Protein AF-X1KK77-F1 (afdb_monomer_lite)

InterPro domains:
  IPR058207 PID-CTERM protein-sorting domain [NF046080] (37-60)
  IPR058207 PID-CTERM protein-sorting domain [PF28310] (36-60)

Foldseek 3Di:
DVVVVVVVVVVVVVCVVCVVVVVPPDDPPDPPDDDDPPCPCVVVVVVVVVVVVVVVVVVVVVD

Radius of gyration: 20.99 Å; chains: 1; bounding box: 36×47×50 Å

Structure (mmCIF, N/CA/C/O backbone):
data_AF-X1KK77-F1
#
_entry.id   AF-X1KK77-F1
#
loop_
_atom_site.group_PDB
_atom_site.id
_atom_site.type_symbol
_atom_site.label_atom_id
_atom_site.label_alt_id
_atom_site.label_comp_id
_atom_site.label_asym_id
_atom_site.label_entity_id
_atom_site.label_seq_id
_atom_site.pdbx_PDB_ins_code
_atom_site.Cartn_x
_atom_site.Cartn_y
_atom_site.Cartn_z
_atom_site.occupancy
_atom_site.B_iso_or_equiv
_atom_site.auth_seq_id
_atom_site.auth_comp_id
_atom_site.auth_asym_id
_atom_site.auth_atom_id
_atom_site.pdbx_PDB_model_num
ATOM 1 N N . MET A 1 1 ? 10.501 33.467 5.252 1.00 61.75 1 MET A N 1
ATOM 2 C CA . MET A 1 1 ? 9.588 32.429 5.786 1.00 61.75 1 MET A CA 1
ATOM 3 C C . MET A 1 1 ? 8.748 31.757 4.698 1.00 61.75 1 MET A C 1
ATOM 5 O O . MET A 1 1 ? 8.877 30.556 4.533 1.00 61.75 1 MET A O 1
ATOM 9 N N . LYS A 1 2 ? 7.962 32.498 3.898 1.00 74.25 2 LYS A N 1
ATOM 10 C CA . LYS A 1 2 ? 7.137 31.917 2.812 1.00 74.25 2 LYS A CA 1
ATOM 11 C C . LYS A 1 2 ? 7.953 31.165 1.747 1.00 74.25 2 LYS A C 1
ATOM 13 O O . LYS A 1 2 ? 7.567 30.076 1.357 1.00 74.25 2 LYS A O 1
ATOM 18 N N . SER A 1 3 ? 9.108 31.706 1.350 1.00 77.50 3 SER A N 1
ATOM 19 C CA . SER A 1 3 ? 9.994 31.067 0.360 1.00 77.50 3 SER A CA 1
ATOM 20 C C . SER A 1 3 ? 10.541 29.710 0.833 1.00 77.50 3 SER A C 1
ATOM 22 O O . SER A 1 3 ? 10.513 28.740 0.088 1.00 77.50 3 SER A O 1
ATOM 24 N N . SER A 1 4 ? 10.927 29.592 2.109 1.00 81.25 4 SER A N 1
ATOM 25 C CA . SER A 1 4 ? 11.372 28.318 2.699 1.00 81.25 4 SER A CA 1
ATOM 26 C C . SER A 1 4 ? 10.247 27.283 2.790 1.00 81.25 4 SER A C 1
ATOM 28 O O . SER A 1 4 ? 10.499 26.098 2.612 1.00 81.25 4 SER A O 1
ATOM 30 N N . ILE A 1 5 ? 9.007 27.724 3.034 1.00 91.06 5 ILE A N 1
ATOM 31 C CA . ILE A 1 5 ? 7.829 26.843 3.040 1.00 91.06 5 ILE A CA 1
ATOM 32 C C . ILE A 1 5 ? 7.560 26.329 1.625 1.00 91.06 5 ILE A C 1
ATOM 34 O O . ILE A 1 5 ? 7.441 25.126 1.442 1.00 91.06 5 ILE A O 1
ATOM 38 N N . ILE A 1 6 ? 7.545 27.219 0.628 1.00 92.44 6 ILE A N 1
ATOM 39 C CA . ILE A 1 6 ? 7.336 26.856 -0.781 1.00 92.44 6 ILE A CA 1
ATOM 40 C C . ILE A 1 6 ? 8.414 25.871 -1.249 1.00 92.44 6 ILE A C 1
ATOM 42 O O . ILE A 1 6 ? 8.088 24.845 -1.839 1.00 92.44 6 ILE A O 1
ATOM 46 N N . PHE A 1 7 ? 9.682 26.138 -0.928 1.00 94.38 7 PHE A N 1
ATOM 47 C CA . PHE A 1 7 ? 10.790 25.236 -1.237 1.00 94.38 7 PHE A CA 1
ATOM 48 C C . PHE A 1 7 ? 10.592 23.851 -0.604 1.00 94.38 7 PHE A C 1
ATOM 50 O O . PHE A 1 7 ? 10.677 22.841 -1.296 1.00 94.38 7 PHE A O 1
ATOM 57 N N . ASN A 1 8 ? 10.238 23.798 0.684 1.00 92.69 8 ASN A N 1
ATOM 58 C CA . ASN A 1 8 ? 10.004 22.535 1.381 1.00 92.69 8 ASN A CA 1
ATOM 59 C C . ASN A 1 8 ? 8.811 21.757 0.792 1.00 92.69 8 ASN A C 1
ATOM 61 O O . ASN A 1 8 ? 8.877 20.541 0.639 1.00 92.69 8 ASN A O 1
ATOM 65 N N . THR A 1 9 ? 7.737 22.450 0.401 1.00 92.94 9 THR A N 1
ATOM 66 C CA . THR A 1 9 ? 6.576 21.828 -0.252 1.00 92.94 9 THR A CA 1
ATOM 67 C C . THR A 1 9 ? 6.939 21.241 -1.616 1.00 92.94 9 THR A C 1
ATOM 69 O O . THR A 1 9 ? 6.518 20.127 -1.932 1.00 92.94 9 THR A O 1
ATOM 72 N N . ILE A 1 10 ? 7.753 21.943 -2.409 1.00 95.31 10 ILE A N 1
ATOM 73 C CA . ILE A 1 10 ? 8.234 21.447 -3.705 1.00 95.31 10 ILE A CA 1
ATOM 74 C C . ILE A 1 10 ? 9.126 20.215 -3.508 1.00 95.31 10 ILE A C 1
ATOM 76 O O . ILE A 1 10 ? 8.906 19.200 -4.167 1.00 95.31 10 ILE A O 1
ATOM 80 N N . CYS A 1 11 ? 10.073 20.260 -2.566 1.00 94.44 11 CYS A N 1
ATOM 81 C CA . CYS A 1 11 ? 10.935 19.120 -2.250 1.00 94.44 11 CYS A CA 1
ATOM 82 C C . CYS A 1 11 ? 10.129 17.898 -1.794 1.00 94.44 11 CYS A C 1
ATOM 84 O O . CYS A 1 11 ? 10.356 16.798 -2.290 1.00 94.44 11 CYS A O 1
ATOM 86 N N . LEU A 1 12 ? 9.154 18.085 -0.900 1.00 94.38 12 LEU A N 1
ATOM 87 C CA . LEU A 1 12 ? 8.303 16.997 -0.422 1.00 94.38 12 LEU A CA 1
ATOM 88 C C . LEU A 1 12 ? 7.481 16.374 -1.558 1.00 94.38 12 LEU A C 1
ATOM 90 O O . LEU A 1 12 ? 7.386 15.152 -1.655 1.00 94.38 12 LEU A O 1
ATOM 94 N N . THR A 1 13 ? 6.927 17.206 -2.441 1.00 93.00 13 THR A N 1
ATOM 95 C CA . THR A 1 13 ? 6.144 16.740 -3.595 1.00 93.00 13 THR A CA 1
ATOM 96 C C . THR A 1 13 ? 7.021 15.954 -4.571 1.00 93.00 13 THR A C 1
ATOM 98 O O . THR A 1 13 ? 6.630 14.875 -5.012 1.00 93.00 13 THR A O 1
ATOM 101 N N . ALA A 1 14 ? 8.233 16.438 -4.854 1.00 92.00 14 ALA A N 1
ATOM 102 C CA . ALA A 1 14 ? 9.193 15.735 -5.702 1.00 92.00 14 ALA A CA 1
ATOM 103 C C . ALA A 1 14 ? 9.596 14.375 -5.107 1.00 92.00 14 ALA A C 1
ATOM 105 O O . ALA A 1 14 ? 9.607 13.374 -5.819 1.00 92.00 14 ALA A O 1
ATOM 106 N N . ILE A 1 15 ? 9.849 14.310 -3.795 1.00 91.25 15 ILE A N 1
ATOM 107 C CA . ILE A 1 15 ? 10.162 13.054 -3.097 1.00 91.25 15 ILE A CA 1
ATOM 108 C C . ILE A 1 15 ? 8.997 12.063 -3.208 1.00 91.25 15 ILE A C 1
ATOM 110 O O . ILE A 1 15 ? 9.224 10.898 -3.519 1.00 91.25 15 ILE A O 1
ATOM 114 N N . MET A 1 16 ? 7.755 12.512 -3.011 1.00 88.19 16 MET A N 1
ATOM 115 C CA . MET A 1 16 ? 6.566 11.657 -3.131 1.00 88.19 16 MET A CA 1
ATOM 116 C C . MET A 1 16 ? 6.372 11.107 -4.551 1.00 88.19 16 MET A C 1
ATOM 118 O O . MET A 1 16 ? 5.952 9.963 -4.699 1.00 88.19 16 MET A O 1
ATOM 122 N N . MET A 1 17 ? 6.701 11.884 -5.588 1.00 86.75 17 MET A N 1
ATOM 123 C CA . MET A 1 17 ? 6.605 11.435 -6.984 1.00 86.75 17 MET A CA 1
ATOM 124 C C . MET A 1 17 ? 7.739 10.493 -7.401 1.00 86.75 17 MET A C 1
ATOM 126 O O . MET A 1 17 ? 7.541 9.657 -8.277 1.00 86.75 17 MET A O 1
ATOM 130 N N . LEU A 1 18 ? 8.917 10.616 -6.784 1.00 86.62 18 LEU A N 1
ATOM 131 C CA . LEU A 1 18 ? 10.093 9.795 -7.093 1.00 86.62 18 LEU A CA 1
ATOM 132 C C . LEU A 1 18 ? 10.175 8.520 -6.239 1.00 86.62 18 LEU A C 1
ATOM 134 O O . LEU A 1 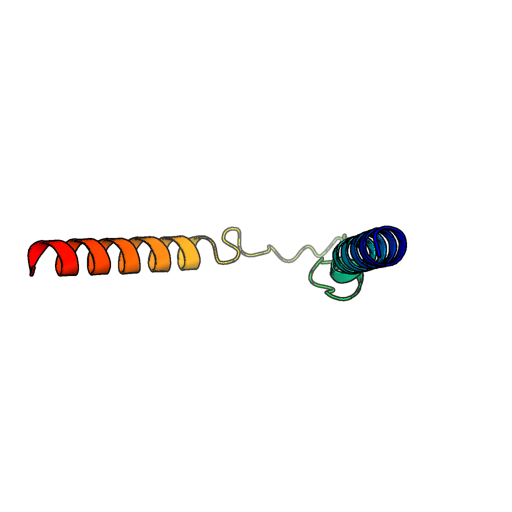18 ? 10.841 7.566 -6.634 1.00 86.62 18 LEU A O 1
ATOM 138 N N . LEU A 1 19 ? 9.480 8.471 -5.097 1.00 83.62 19 LEU A N 1
ATOM 139 C CA . LEU A 1 19 ? 9.434 7.303 -4.210 1.00 83.62 19 LEU A CA 1
ATOM 140 C C . LEU A 1 19 ? 9.045 5.995 -4.931 1.00 83.62 19 LEU A C 1
ATOM 142 O O . LEU A 1 19 ? 9.720 4.988 -4.712 1.00 83.62 19 LEU A O 1
ATOM 146 N N . PRO A 1 20 ? 8.022 5.974 -5.814 1.00 78.75 20 PRO A N 1
ATOM 147 C CA . PRO A 1 20 ? 7.627 4.762 -6.529 1.00 78.75 20 PRO A CA 1
ATOM 148 C C . PRO A 1 20 ? 8.736 4.182 -7.415 1.00 78.75 20 PRO A C 1
ATOM 150 O O . PR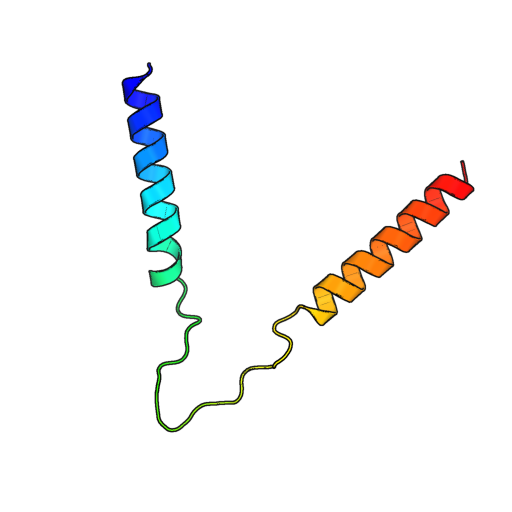O A 1 20 ? 8.774 2.975 -7.607 1.00 78.75 20 PRO A O 1
ATOM 153 N N . ALA A 1 21 ? 9.669 5.007 -7.905 1.00 76.06 21 ALA A N 1
ATOM 154 C CA . ALA A 1 21 ? 10.792 4.536 -8.718 1.00 76.06 21 ALA A CA 1
ATOM 155 C C . ALA A 1 21 ? 11.846 3.760 -7.902 1.00 76.06 21 ALA A C 1
ATOM 157 O O . ALA A 1 21 ? 12.630 3.008 -8.469 1.00 76.06 21 ALA A O 1
ATOM 158 N N . LEU A 1 22 ? 11.877 3.930 -6.575 1.00 76.31 22 LEU A N 1
ATOM 159 C CA . LEU A 1 22 ? 12.761 3.176 -5.677 1.00 76.31 22 LEU A CA 1
ATOM 160 C C . LEU A 1 22 ? 12.090 1.888 -5.166 1.00 76.31 22 LEU A C 1
ATOM 162 O O . LEU A 1 22 ? 12.770 0.896 -4.895 1.00 76.31 22 LEU A O 1
ATOM 166 N N . LEU A 1 23 ? 10.757 1.882 -5.070 1.00 69.25 23 LEU A N 1
ATOM 167 C CA . LEU A 1 23 ? 9.947 0.722 -4.697 1.00 69.25 23 LEU A CA 1
ATOM 168 C C . LEU A 1 23 ? 9.571 -0.095 -5.948 1.00 69.25 23 LEU A C 1
ATOM 170 O O . LEU A 1 23 ? 8.499 0.070 -6.522 1.00 69.25 23 LEU A O 1
ATOM 174 N N . HIS A 1 24 ? 10.455 -1.014 -6.347 1.00 63.72 24 HIS A N 1
ATOM 175 C CA . HIS A 1 24 ? 10.329 -1.888 -7.526 1.00 63.72 24 HIS A CA 1
ATOM 176 C C . HIS A 1 24 ? 9.280 -3.013 -7.364 1.00 63.72 24 HIS A C 1
ATOM 178 O O . HIS A 1 24 ? 9.578 -4.188 -7.555 1.00 63.72 24 HIS A O 1
ATOM 184 N N . ALA A 1 25 ? 8.044 -2.678 -6.991 1.00 63.28 25 ALA A N 1
ATOM 185 C CA . ALA A 1 25 ? 6.944 -3.645 -6.904 1.00 63.28 25 ALA A CA 1
ATOM 186 C C . ALA A 1 25 ? 6.195 -3.837 -8.237 1.00 63.28 25 ALA A C 1
ATOM 188 O O . ALA A 1 25 ? 5.241 -4.610 -8.296 1.00 63.28 25 ALA A O 1
ATOM 189 N N . GLN A 1 26 ? 6.586 -3.122 -9.296 1.00 65.88 26 GLN A N 1
ATOM 190 C CA . GLN A 1 26 ? 5.977 -3.274 -10.613 1.00 65.88 26 GLN A CA 1
ATOM 191 C C . GLN A 1 26 ? 6.669 -4.431 -11.341 1.00 65.88 26 GLN A C 1
ATOM 193 O O . GLN A 1 26 ? 7.862 -4.316 -11.631 1.00 65.88 26 GLN A O 1
ATOM 198 N N . PRO A 1 27 ? 5.972 -5.546 -11.622 1.00 66.31 27 PRO A N 1
ATOM 199 C CA . PRO A 1 27 ? 6.530 -6.566 -12.496 1.00 66.31 27 PRO A CA 1
ATOM 200 C C . PRO A 1 27 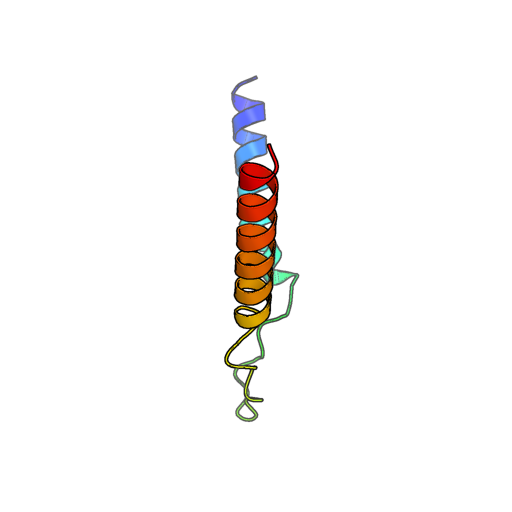? 6.835 -5.932 -13.858 1.00 66.31 27 PRO A C 1
ATOM 202 O O . PRO A 1 27 ? 6.079 -5.088 -14.346 1.00 66.31 27 PRO A O 1
ATOM 205 N N . SER A 1 28 ? 7.955 -6.315 -14.471 1.00 66.75 28 SER A N 1
ATOM 206 C CA . SER A 1 28 ? 8.197 -5.995 -15.876 1.00 66.75 28 SER A CA 1
ATOM 207 C C . SER A 1 28 ? 7.068 -6.576 -16.723 1.00 66.75 28 SER A C 1
ATOM 209 O O . SER A 1 28 ? 6.585 -7.668 -16.431 1.00 66.75 28 SER A O 1
ATOM 211 N N . PHE A 1 29 ? 6.682 -5.888 -17.797 1.00 64.88 29 PHE A N 1
ATOM 212 C CA . PHE A 1 29 ? 5.825 -6.469 -18.832 1.00 64.88 29 PHE A CA 1
ATOM 213 C C . PHE A 1 29 ? 6.633 -7.499 -19.643 1.00 64.88 29 PHE A C 1
ATOM 215 O O . PHE A 1 29 ? 7.031 -7.243 -20.775 1.00 64.88 29 PHE A O 1
ATOM 222 N N . SER A 1 30 ? 6.976 -8.622 -19.018 1.00 67.12 30 SER A N 1
ATOM 223 C CA . SER A 1 30 ? 7.519 -9.820 -19.659 1.00 67.12 30 SER A CA 1
ATOM 224 C C . SER A 1 30 ? 6.370 -10.765 -20.006 1.00 67.12 30 SER A C 1
ATOM 226 O O . SER A 1 30 ? 5.378 -10.788 -19.284 1.00 67.12 30 SER A O 1
ATOM 228 N N . ASP A 1 31 ? 6.511 -11.559 -21.072 1.00 66.31 31 ASP A N 1
ATOM 229 C CA . ASP A 1 31 ? 5.491 -12.545 -21.487 1.00 66.31 31 ASP A CA 1
ATOM 230 C C . ASP A 1 31 ? 5.153 -13.563 -20.379 1.00 66.31 31 ASP A C 1
ATOM 232 O O . ASP A 1 31 ? 4.042 -14.088 -20.333 1.00 66.31 31 ASP A O 1
ATOM 236 N N . ASP A 1 32 ? 6.066 -13.770 -19.426 1.00 67.00 32 ASP A N 1
ATOM 237 C CA . ASP A 1 32 ? 5.828 -14.522 -18.194 1.00 67.00 32 ASP A CA 1
ATOM 238 C C . ASP A 1 32 ? 5.192 -13.618 -17.122 1.00 67.00 32 ASP A C 1
ATOM 240 O O . ASP A 1 32 ? 5.826 -13.231 -16.133 1.00 67.00 32 ASP A O 1
ATOM 244 N N . VAL A 1 33 ? 3.932 -13.229 -17.324 1.00 66.38 33 VAL A N 1
ATOM 245 C CA . VAL A 1 33 ? 3.148 -12.564 -16.276 1.00 66.38 33 VAL A CA 1
ATOM 246 C C . VAL A 1 33 ? 2.758 -13.589 -15.213 1.00 66.38 33 VAL A C 1
ATOM 248 O O . VAL A 1 33 ? 1.925 -14.464 -15.428 1.00 66.38 33 VAL A O 1
ATOM 251 N N . VAL A 1 34 ? 3.370 -13.490 -14.036 1.00 69.81 34 VAL A N 1
ATOM 252 C CA . VAL A 1 34 ? 2.878 -14.195 -12.850 1.00 69.81 34 VAL A CA 1
ATOM 253 C C . VAL A 1 34 ? 1.600 -13.491 -12.408 1.00 69.81 34 VAL A C 1
ATOM 255 O O . VAL A 1 34 ? 1.643 -12.298 -12.102 1.00 69.81 34 VAL A O 1
ATOM 258 N N . ASP A 1 35 ? 0.476 -14.212 -12.372 1.00 71.94 35 ASP A N 1
ATOM 259 C CA . ASP A 1 35 ? -0.793 -13.685 -11.868 1.00 71.94 35 ASP A CA 1
ATOM 260 C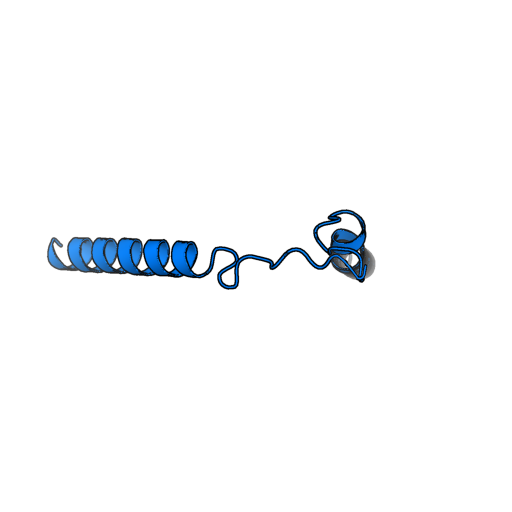 C . ASP A 1 35 ? -0.585 -13.096 -10.468 1.00 71.94 35 ASP A C 1
ATOM 262 O O . ASP A 1 35 ? -0.325 -13.801 -9.488 1.00 71.94 35 ASP A O 1
ATOM 266 N N . ALA A 1 36 ? -0.675 -11.770 -10.371 1.00 71.62 36 ALA A N 1
ATOM 267 C CA . ALA A 1 36 ? -0.665 -11.102 -9.086 1.00 71.62 36 ALA A CA 1
ATOM 268 C C . ALA A 1 36 ? -1.954 -11.471 -8.336 1.00 71.62 36 ALA A C 1
ATOM 270 O O . ALA A 1 36 ? -3.018 -11.572 -8.957 1.00 71.62 36 ALA A O 1
ATOM 271 N N . PRO A 1 37 ? -1.907 -11.637 -7.002 1.00 72.88 37 PRO A N 1
ATOM 272 C CA . PRO A 1 37 ? -3.118 -11.837 -6.223 1.00 72.88 37 PRO A CA 1
ATOM 273 C C . PRO A 1 37 ? -4.116 -10.715 -6.529 1.00 72.88 37 PRO A C 1
ATOM 275 O O . PRO A 1 37 ? -3.832 -9.545 -6.276 1.00 72.88 37 PRO A O 1
ATOM 278 N N . VAL A 1 38 ? -5.287 -11.082 -7.064 1.00 71.69 38 VAL A N 1
ATOM 279 C CA . VAL A 1 38 ? -6.385 -10.152 -7.417 1.00 71.69 38 VAL A CA 1
ATOM 280 C C . VAL A 1 38 ? -6.753 -9.251 -6.236 1.00 71.69 38 VAL A C 1
ATOM 282 O O . VAL A 1 38 ? -7.204 -8.120 -6.396 1.00 71.69 38 VAL A O 1
ATOM 285 N N . ASP A 1 39 ? -6.517 -9.758 -5.032 1.00 72.62 39 ASP A N 1
ATOM 286 C CA . ASP A 1 39 ? -6.755 -9.085 -3.780 1.00 72.62 39 ASP A CA 1
ATOM 287 C C . ASP A 1 39 ? -5.411 -8.815 -3.074 1.00 72.62 39 ASP A C 1
ATOM 289 O O . ASP A 1 39 ? -4.946 -9.591 -2.238 1.00 72.62 39 ASP A O 1
ATOM 293 N N . GLY A 1 40 ? -4.754 -7.714 -3.453 1.00 75.19 40 GLY A N 1
ATOM 294 C CA . GLY A 1 40 ? -3.454 -7.258 -2.934 1.00 75.19 40 GLY A CA 1
ATOM 295 C C . GLY A 1 40 ? -3.481 -6.765 -1.479 1.00 75.19 40 GLY A C 1
ATOM 296 O O . GLY A 1 40 ? -2.892 -5.735 -1.160 1.00 75.19 40 GLY A O 1
ATOM 297 N N . GLY A 1 41 ? -4.202 -7.463 -0.598 1.00 85.69 41 GLY A N 1
ATOM 298 C CA . GLY A 1 41 ? -4.417 -7.086 0.800 1.00 85.69 41 GLY A CA 1
ATOM 299 C C . GLY A 1 41 ? -5.695 -6.279 1.055 1.00 85.69 41 GLY A C 1
ATOM 300 O O . GLY A 1 41 ? -5.895 -5.798 2.173 1.00 85.69 41 GLY A O 1
ATOM 301 N N . LEU A 1 42 ? -6.589 -6.151 0.070 1.00 88.88 42 LEU A N 1
ATOM 302 C CA . LEU A 1 42 ? -7.892 -5.504 0.241 1.00 88.88 42 LEU A CA 1
ATOM 303 C C . LEU A 1 42 ? -8.791 -6.317 1.193 1.00 88.88 42 LEU A C 1
ATOM 305 O O . LEU A 1 42 ? -9.403 -5.743 2.092 1.00 88.88 42 LEU A O 1
ATOM 309 N N . SER A 1 43 ? -8.786 -7.644 1.096 1.00 89.94 43 SER A N 1
ATOM 310 C CA . SER A 1 43 ? -9.419 -8.566 2.050 1.00 89.94 43 SER A CA 1
ATOM 311 C C . SER A 1 43 ? -8.923 -8.358 3.483 1.00 89.94 43 SER A C 1
ATOM 313 O O . SER A 1 43 ? -9.729 -8.324 4.415 1.00 89.94 43 SER A O 1
ATOM 315 N N . LEU A 1 44 ? -7.615 -8.151 3.673 1.00 90.56 44 LEU A N 1
ATOM 316 C CA . LEU A 1 44 ? -7.026 -7.871 4.985 1.00 90.56 44 LEU A CA 1
ATOM 317 C C . LEU A 1 44 ? -7.494 -6.516 5.536 1.00 90.56 44 LEU A C 1
ATOM 319 O O . LEU A 1 44 ? -7.844 -6.418 6.715 1.00 90.56 44 LEU A O 1
ATOM 323 N N . LEU A 1 45 ? -7.554 -5.484 4.689 1.00 91.94 45 LEU A N 1
ATOM 324 C CA . LEU A 1 45 ? -8.087 -4.171 5.064 1.00 91.94 45 LEU A CA 1
ATOM 325 C C . LEU A 1 45 ? -9.571 -4.243 5.438 1.00 91.94 45 LEU A C 1
ATOM 327 O O . LEU A 1 45 ? -9.971 -3.680 6.459 1.00 91.94 45 LEU A O 1
ATOM 331 N N . ILE A 1 46 ? -10.379 -4.968 4.660 1.00 95.81 46 ILE A N 1
ATOM 332 C CA . ILE A 1 46 ? -11.803 -5.182 4.943 1.00 95.81 46 ILE A CA 1
ATOM 333 C C . ILE A 1 46 ? -11.969 -5.920 6.276 1.00 95.81 46 ILE A C 1
ATOM 335 O O . ILE A 1 46 ? -12.733 -5.470 7.133 1.00 95.81 46 ILE A O 1
ATOM 339 N N . ALA A 1 47 ? -11.220 -7.003 6.499 1.00 95.88 47 ALA A N 1
ATOM 340 C CA . ALA A 1 47 ? -11.264 -7.763 7.746 1.00 95.88 47 ALA A CA 1
ATOM 341 C C . ALA A 1 47 ? -10.881 -6.898 8.961 1.00 95.88 47 ALA A C 1
ATOM 343 O O . ALA A 1 47 ? -11.589 -6.895 9.974 1.00 95.88 47 ALA A O 1
ATOM 344 N N . GLY A 1 48 ? -9.807 -6.110 8.849 1.00 97.12 48 GLY A N 1
ATOM 345 C CA . GLY A 1 48 ? -9.382 -5.171 9.888 1.00 97.12 48 GLY A CA 1
ATOM 346 C C . GLY A 1 48 ? -10.420 -4.078 10.163 1.00 97.12 48 GLY A C 1
ATOM 347 O O . GLY A 1 48 ? -10.726 -3.791 11.324 1.00 97.12 48 GLY A O 1
ATOM 348 N N . GLY A 1 49 ? -11.015 -3.515 9.108 1.00 97.50 49 GLY A N 1
ATOM 349 C CA . GLY A 1 49 ? -12.059 -2.495 9.197 1.00 97.50 49 GLY A CA 1
ATOM 350 C C . GLY A 1 49 ? -13.324 -3.003 9.890 1.00 97.50 49 GLY A C 1
ATOM 351 O O . GLY A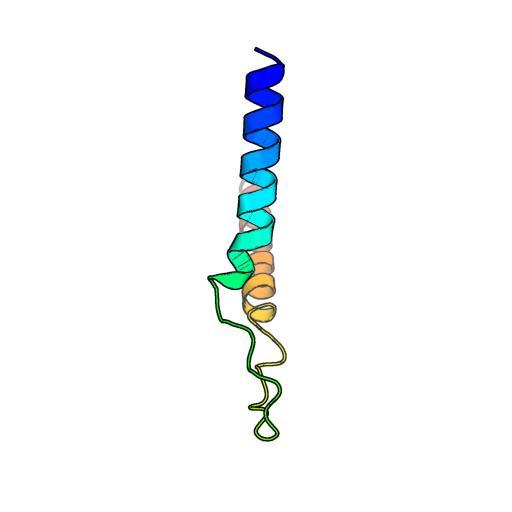 1 49 ? -13.811 -2.366 10.830 1.00 97.50 49 GLY A O 1
ATOM 352 N N . ILE A 1 50 ? -13.817 -4.181 9.494 1.00 98.12 50 ILE A N 1
ATOM 353 C CA . ILE A 1 50 ? -14.980 -4.826 10.120 1.00 98.12 50 ILE A CA 1
ATOM 354 C C . ILE A 1 50 ? -14.680 -5.149 11.588 1.00 98.12 50 ILE A C 1
ATOM 356 O O . ILE A 1 50 ? -15.461 -4.784 12.472 1.00 98.12 50 ILE A O 1
ATOM 360 N N . GLY A 1 51 ? -13.530 -5.769 11.871 1.00 98.06 51 GLY A N 1
ATOM 361 C CA . GLY A 1 51 ? -13.132 -6.131 13.231 1.00 98.06 51 GLY A CA 1
ATOM 362 C C . GLY A 1 51 ? -13.054 -4.919 14.165 1.00 98.06 51 GLY A C 1
ATOM 363 O O . GLY A 1 51 ? -13.617 -4.934 15.267 1.00 98.06 51 GLY A O 1
ATOM 364 N N . TYR A 1 52 ? -12.422 -3.830 13.716 1.00 97.88 52 TYR A N 1
ATOM 365 C CA . TYR A 1 52 ? -12.360 -2.585 14.483 1.00 97.88 52 TYR A CA 1
ATOM 366 C C . TYR A 1 52 ? -13.741 -1.937 14.654 1.00 97.88 52 TYR A C 1
ATOM 368 O O . TYR A 1 52 ? -14.082 -1.509 15.763 1.00 97.88 52 TYR A O 1
ATOM 376 N N . GLY A 1 53 ? -14.556 -1.904 13.595 1.00 97.81 53 GLY A N 1
ATOM 377 C CA . GLY A 1 53 ? -15.919 -1.372 13.635 1.00 97.81 53 GLY A CA 1
ATOM 378 C C . GLY A 1 53 ? -16.781 -2.083 14.681 1.00 97.81 53 GLY A C 1
ATOM 379 O O . GLY A 1 53 ? -17.374 -1.437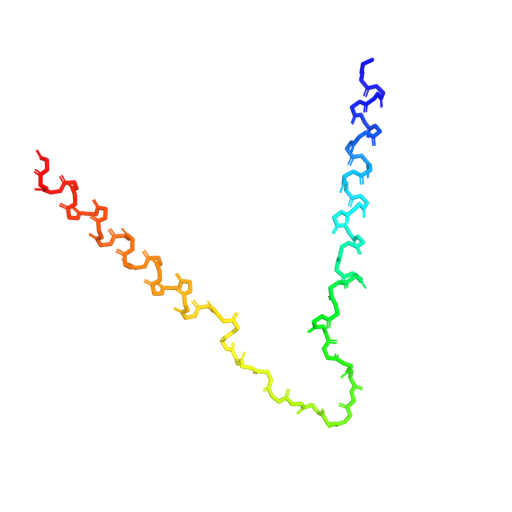 15.551 1.00 97.81 53 GLY A O 1
ATOM 380 N N . MET A 1 54 ? -16.768 -3.418 14.679 1.00 97.94 54 MET A N 1
ATOM 381 C CA . MET A 1 54 ? -17.476 -4.232 15.670 1.00 97.94 54 MET A CA 1
ATOM 382 C C . MET A 1 54 ? -16.972 -3.979 17.095 1.00 97.94 54 MET A C 1
ATOM 384 O O . MET A 1 54 ? -17.783 -3.797 18.012 1.00 97.94 54 MET A O 1
ATOM 388 N N . LYS A 1 55 ? -15.645 -3.918 17.295 1.00 97.06 55 LYS A N 1
ATOM 389 C CA . LYS A 1 55 ? -15.046 -3.589 18.599 1.00 97.06 55 LYS A CA 1
ATOM 390 C C . LYS A 1 55 ? -15.551 -2.234 19.101 1.00 97.06 55 LYS A C 1
ATOM 392 O O . LYS A 1 55 ? -16.009 -2.144 20.241 1.00 97.06 55 LYS A O 1
ATOM 397 N N . LYS A 1 56 ? -15.533 -1.205 18.247 1.00 97.25 56 LYS A N 1
ATOM 398 C CA . LYS A 1 56 ? -15.949 0.157 18.604 1.00 97.25 56 LYS A CA 1
ATOM 399 C C . LYS A 1 56 ? -17.429 0.234 18.980 1.00 97.25 56 LYS A C 1
ATOM 401 O O . LYS A 1 56 ? -17.774 0.873 19.973 1.00 97.25 56 LYS A O 1
ATOM 406 N N . VAL A 1 57 ? -18.302 -0.438 18.227 1.00 97.69 57 VAL A N 1
ATOM 407 C CA . VAL A 1 57 ? -19.740 -0.510 18.539 1.00 97.69 57 VAL A CA 1
ATOM 408 C C . VAL A 1 57 ? -19.973 -1.220 19.874 1.00 97.69 57 VAL A C 1
ATOM 410 O O . VAL A 1 57 ? -20.785 -0.769 20.680 1.00 97.69 57 VAL A O 1
ATOM 413 N N . ARG A 1 58 ? -19.238 -2.304 20.154 1.00 96.94 58 ARG A N 1
ATOM 414 C CA . ARG A 1 58 ? -19.332 -3.011 21.439 1.00 96.94 58 ARG A CA 1
ATOM 415 C C . ARG A 1 58 ? -18.894 -2.137 22.612 1.00 96.94 58 ARG A C 1
ATOM 417 O O . ARG A 1 58 ? -19.563 -2.155 23.636 1.00 96.94 58 ARG A O 1
ATOM 424 N N . GLU A 1 59 ? -17.804 -1.385 22.469 1.00 97.31 59 GLU A N 1
ATOM 425 C CA . GLU A 1 59 ? -17.342 -0.432 23.488 1.00 97.31 59 GLU A CA 1
ATOM 426 C C . GLU A 1 59 ? -18.396 0.645 23.770 1.00 97.31 59 GLU A C 1
ATOM 428 O O . GLU A 1 59 ? -18.694 0.903 24.932 1.00 97.31 59 GLU A O 1
ATOM 433 N N . LYS A 1 60 ? -19.014 1.218 22.726 1.00 95.94 60 LYS A N 1
ATOM 434 C CA . LYS A 1 60 ? -20.073 2.231 22.881 1.00 95.94 60 LYS A CA 1
ATOM 435 C C . LYS A 1 60 ? -21.326 1.711 23.582 1.00 95.94 60 LYS A C 1
ATOM 437 O O . LYS A 1 60 ? -21.965 2.487 24.266 1.00 95.94 60 LYS A O 1
ATOM 442 N N . ARG A 1 61 ? -21.678 0.434 23.399 1.00 94.50 61 ARG A N 1
ATOM 443 C CA . ARG A 1 61 ? -22.833 -0.195 24.070 1.00 94.50 61 ARG A CA 1
ATOM 444 C C . ARG A 1 61 ? -22.550 -0.639 25.507 1.00 94.50 61 ARG A C 1
ATOM 446 O O . ARG A 1 61 ? -23.481 -0.995 26.215 1.00 94.50 61 ARG A O 1
ATOM 453 N N . LYS A 1 62 ? -21.274 -0.721 25.895 1.00 88.38 62 LYS A N 1
ATOM 454 C CA . LYS A 1 62 ? -20.839 -1.066 27.258 1.00 88.38 62 LYS A CA 1
ATOM 455 C C . LYS A 1 62 ? -20.613 0.165 28.143 1.00 88.38 62 LYS A C 1
ATOM 457 O O . LYS A 1 62 ? -20.391 -0.008 29.337 1.00 88.38 62 LYS A O 1
ATOM 462 N N . LYS A 1 63 ? -20.605 1.360 27.550 1.00 68.56 63 LYS A N 1
ATOM 463 C CA . LYS A 1 63 ? -20.745 2.641 28.246 1.00 68.56 63 LYS A CA 1
ATOM 464 C C . LYS A 1 63 ? -22.221 2.979 28.360 1.00 68.56 63 LYS A C 1
ATOM 466 O O . LYS A 1 63 ? -22.560 3.613 29.375 1.00 68.56 63 LYS A O 1
#

Organism: NCBI:txid412755

pLDDT: mean 83.88, std 12.25, range [61.75, 98.12]

Sequence (63 aa):
MKSSIIFNTICLTAIMMLLPALLHAQPSFSDDVVDAPVDGGLSLLIAGGIGYGMKKVREKRKK

Secondary structure (DSSP, 8-state):
-HHHHHHHHHHHHHHHHHHHHHS--S----S------SSSSHHHHHHHHHHHHHHHHHHHHH-